Protein AF-A0A7L3M0E1-F1 (afdb_monomer)

Mean predicted aligned error: 19.88 Å

Sequence (117 aa):
KVLIDVPRSDLAEELRQSQTKIQVLQDTLQQVLDRREEERQSKQLLELYLEALKNEDSILSKVAASEPVPREEMDVVDIGSSSTGPSAKTKLSDQILAALKEKPAPELCLDSQDLEV

Structure (mmCIF, N/CA/C/O backbone):
data_AF-A0A7L3M0E1-F1
#
_entry.id   AF-A0A7L3M0E1-F1
#
loop_
_atom_site.group_PDB
_atom_site.id
_atom_site.type_symbol
_atom_site.label_atom_id
_atom_site.label_alt_id
_atom_site.label_comp_id
_atom_site.label_asym_id
_atom_site.label_entity_id
_atom_site.label_seq_id
_atom_site.pdbx_PDB_ins_code
_atom_site.Cartn_x
_atom_site.Cartn_y
_atom_site.Cartn_z
_atom_site.occupancy
_atom_site.B_iso_or_equiv
_atom_site.auth_seq_id
_atom_site.auth_comp_id
_atom_site.auth_asym_id
_atom_site.auth_atom_id
_atom_site.pdbx_PDB_model_num
ATOM 1 N N . LYS A 1 1 ? -11.871 -13.663 6.091 1.00 57.38 1 LYS A N 1
ATOM 2 C CA . LYS A 1 1 ? -12.311 -12.365 6.647 1.00 57.38 1 LYS A CA 1
ATOM 3 C C . LYS A 1 1 ? -13.628 -12.634 7.354 1.00 57.38 1 LYS A C 1
ATOM 5 O O . LYS A 1 1 ? -14.585 -12.900 6.658 1.00 57.38 1 LYS A O 1
ATOM 10 N N . VAL A 1 2 ? -13.619 -12.825 8.675 1.00 61.12 2 VAL A N 1
ATOM 11 C CA . VAL A 1 2 ? -14.831 -13.246 9.419 1.00 61.12 2 VAL A CA 1
ATOM 12 C C . VAL A 1 2 ? -14.973 -12.445 10.712 1.00 61.12 2 VAL A C 1
ATOM 14 O O . VAL A 1 2 ? -16.064 -12.034 11.049 1.00 61.12 2 VAL A O 1
ATOM 17 N N . LEU A 1 3 ? -13.871 -12.111 11.390 1.00 61.12 3 LEU A N 1
ATOM 18 C CA . LEU A 1 3 ? -13.901 -11.332 12.641 1.00 61.12 3 LEU A CA 1
ATOM 19 C C . LEU A 1 3 ? -14.232 -9.835 12.476 1.00 61.12 3 LEU A C 1
ATOM 21 O O . LEU A 1 3 ? -14.549 -9.176 13.464 1.00 61.12 3 LEU A O 1
ATOM 25 N N . ILE A 1 4 ? -14.148 -9.301 11.254 1.00 64.44 4 ILE A N 1
ATOM 26 C CA . ILE A 1 4 ? -14.432 -7.885 10.961 1.00 64.44 4 ILE A CA 1
ATOM 27 C C . ILE A 1 4 ? -15.908 -7.683 10.590 1.00 64.44 4 ILE A C 1
ATOM 29 O O . ILE A 1 4 ? -16.486 -6.650 10.908 1.00 64.44 4 ILE A O 1
ATOM 33 N N . ASP A 1 5 ? -16.535 -8.697 9.990 1.00 69.00 5 ASP A N 1
ATOM 34 C CA . ASP A 1 5 ? -17.934 -8.643 9.549 1.00 69.00 5 ASP A CA 1
ATOM 35 C C . ASP A 1 5 ? -18.928 -8.999 10.673 1.00 69.00 5 ASP A C 1
ATOM 37 O O . ASP A 1 5 ? -20.141 -8.907 10.492 1.00 69.00 5 ASP A O 1
ATOM 41 N N . VAL A 1 6 ? -18.428 -9.407 11.847 1.00 74.94 6 VAL A N 1
ATOM 42 C CA . VAL A 1 6 ? -19.251 -9.728 13.023 1.00 74.94 6 VAL A CA 1
ATOM 43 C C . VAL A 1 6 ? -19.712 -8.437 13.715 1.00 74.94 6 VAL A C 1
ATOM 45 O O . VAL A 1 6 ? -18.880 -7.552 13.966 1.00 74.94 6 VAL A O 1
ATOM 48 N N . PRO A 1 7 ? -21.006 -8.324 14.083 1.00 77.56 7 PRO A N 1
ATOM 49 C CA . PRO A 1 7 ? -21.523 -7.181 14.822 1.00 77.56 7 PRO A CA 1
ATOM 50 C C . PRO A 1 7 ? -20.738 -6.928 16.112 1.00 77.56 7 PRO A C 1
ATOM 52 O O . PRO A 1 7 ? -20.501 -7.823 16.923 1.00 77.56 7 PRO A O 1
ATOM 55 N N . ARG A 1 8 ? -20.364 -5.664 16.329 1.00 78.06 8 ARG A N 1
ATOM 56 C CA . ARG A 1 8 ? -19.605 -5.216 17.511 1.00 78.06 8 ARG A CA 1
ATOM 57 C C . ARG A 1 8 ? -20.310 -5.529 18.829 1.00 78.06 8 ARG A C 1
ATOM 59 O O . ARG A 1 8 ? -19.630 -5.698 19.834 1.00 78.06 8 ARG A O 1
ATOM 66 N N . SER A 1 9 ? -21.644 -5.552 18.822 1.00 74.56 9 SER A N 1
ATOM 67 C CA . SER A 1 9 ? -22.490 -5.919 19.963 1.00 74.56 9 SER A CA 1
ATOM 68 C C . SER A 1 9 ? -22.217 -7.349 20.411 1.00 74.56 9 SER A C 1
ATOM 70 O O . SER A 1 9 ? -21.858 -7.574 21.561 1.00 74.56 9 SER A O 1
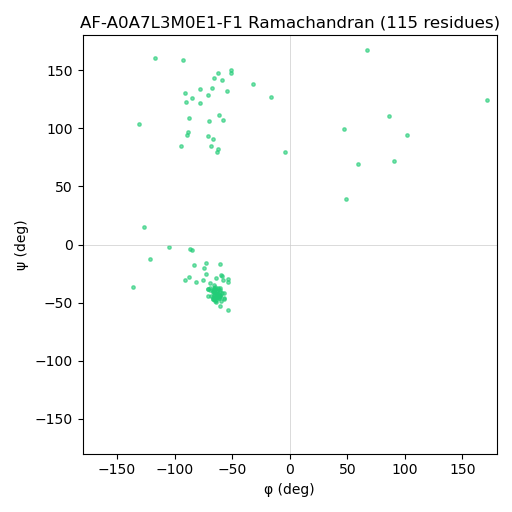ATOM 72 N N . ASP A 1 10 ? -22.292 -8.280 19.468 1.00 78.75 10 ASP A N 1
ATOM 73 C CA . ASP A 1 10 ? -22.208 -9.715 19.712 1.00 78.75 10 ASP A CA 1
ATOM 74 C C . ASP A 1 10 ? -20.779 -10.072 20.134 1.00 78.75 10 ASP A C 1
ATOM 76 O O . ASP A 1 10 ? -20.555 -10.817 21.082 1.00 78.75 10 ASP A O 1
ATOM 80 N N . LEU A 1 11 ? -19.787 -9.439 19.500 1.00 78.50 11 LEU A N 1
ATOM 81 C CA . LEU A 1 11 ? -18.380 -9.617 19.845 1.00 78.50 11 LEU A CA 1
ATOM 82 C C . LEU A 1 11 ? -18.018 -9.007 21.214 1.00 78.50 11 LEU A C 1
ATOM 84 O O . LEU A 1 11 ? -17.160 -9.540 21.918 1.00 78.50 11 LEU A O 1
ATOM 88 N N . ALA A 1 12 ? -18.659 -7.904 21.610 1.00 79.50 12 ALA A N 1
ATOM 89 C CA . ALA A 1 12 ? -18.486 -7.297 22.932 1.00 79.50 12 ALA A CA 1
ATOM 90 C C . ALA A 1 12 ? -19.119 -8.131 24.047 1.00 79.50 12 ALA A C 1
ATOM 92 O O . ALA A 1 12 ? -18.524 -8.249 25.122 1.00 79.50 12 ALA A O 1
ATOM 93 N N . GLU A 1 13 ? -20.276 -8.734 23.780 1.00 78.25 13 GLU A N 1
ATOM 94 C CA . GLU A 1 13 ? -20.945 -9.655 24.695 1.00 78.25 13 GLU A CA 1
ATOM 95 C C . GLU A 1 13 ? -20.126 -10.942 24.884 1.00 78.25 13 GLU A C 1
ATOM 97 O O . GLU A 1 13 ? -19.821 -11.314 26.021 1.00 78.25 13 GLU A O 1
ATOM 102 N N . GLU A 1 14 ? -19.647 -11.538 23.788 1.00 80.19 14 GLU A N 1
ATOM 103 C CA . GLU A 1 14 ? -18.872 -12.785 23.807 1.00 80.19 14 GLU A CA 1
ATOM 104 C C . GLU A 1 14 ? -17.514 -12.619 24.509 1.00 80.19 14 GLU A C 1
ATOM 106 O O . GLU A 1 14 ? -17.082 -13.461 25.299 1.00 80.19 14 GLU A O 1
ATOM 111 N N . LEU A 1 15 ? -16.840 -11.489 24.273 1.00 80.44 15 LEU A N 1
ATOM 112 C CA . LEU A 1 15 ? -15.551 -11.174 24.897 1.00 80.44 15 LEU A CA 1
ATOM 113 C C . LEU A 1 15 ? -15.694 -10.501 26.271 1.00 80.44 15 LEU A C 1
ATOM 115 O O . LEU A 1 15 ? -14.681 -10.243 26.928 1.00 80.44 15 LEU A O 1
ATOM 119 N N . ARG A 1 16 ? -16.927 -10.211 26.716 1.00 80.44 16 ARG A N 1
ATOM 120 C CA . ARG A 1 16 ? -17.246 -9.465 27.949 1.00 80.44 16 ARG A CA 1
ATOM 121 C C . ARG A 1 16 ? -16.454 -8.160 28.079 1.00 80.44 16 ARG A C 1
ATOM 123 O O . ARG A 1 16 ? -15.979 -7.805 29.161 1.00 80.44 16 ARG A O 1
ATOM 130 N N . GLN A 1 17 ? -16.267 -7.456 26.967 1.00 80.50 17 GLN A N 1
ATOM 131 C CA . GLN A 1 17 ? -15.520 -6.199 26.915 1.00 80.50 17 GLN A CA 1
ATOM 132 C C . GLN A 1 17 ? -16.418 -5.042 26.495 1.00 80.50 17 GLN A C 1
ATOM 134 O O . GLN A 1 17 ? -17.480 -5.230 25.916 1.00 80.50 17 GLN A O 1
ATOM 139 N N . SER A 1 18 ? -15.988 -3.812 26.782 1.00 83.31 18 SER A N 1
ATOM 140 C CA . SER A 1 18 ? -16.717 -2.644 26.299 1.00 83.31 18 SER A CA 1
ATOM 141 C C . SER A 1 18 ? -16.649 -2.566 24.774 1.00 83.31 18 SER A C 1
ATOM 143 O O . SER A 1 18 ? -15.608 -2.825 24.165 1.00 83.31 18 SER A O 1
ATOM 145 N N . GLN A 1 19 ? -17.749 -2.135 24.158 1.00 82.31 19 GLN A N 1
ATOM 146 C CA . GLN A 1 19 ? -17.866 -1.982 22.707 1.00 82.31 19 GLN A CA 1
ATOM 147 C C . GLN A 1 19 ? -16.747 -1.103 22.118 1.00 82.31 19 GLN A C 1
ATOM 149 O O . GLN A 1 19 ? -16.265 -1.366 21.024 1.00 82.31 19 GLN A O 1
ATOM 154 N N . THR A 1 20 ? -16.258 -0.114 22.875 1.00 83.06 20 THR A N 1
ATOM 155 C CA . THR A 1 20 ? -15.113 0.731 22.494 1.00 83.06 20 THR A CA 1
ATOM 156 C C . THR A 1 20 ? -13.798 -0.046 22.393 1.00 83.06 20 THR A C 1
ATOM 158 O O . THR A 1 20 ? -12.998 0.222 21.505 1.00 83.06 20 THR A O 1
ATOM 161 N N . LYS A 1 21 ? -13.547 -1.019 23.280 1.00 83.88 21 LYS A N 1
ATOM 162 C CA . LYS A 1 21 ? -12.337 -1.855 23.205 1.00 83.88 21 LYS A CA 1
ATOM 163 C C . LYS A 1 21 ? -12.407 -2.818 22.022 1.00 83.88 21 LYS A C 1
ATOM 165 O O . LYS A 1 21 ? -11.409 -3.008 21.335 1.00 83.88 21 LYS A O 1
ATOM 170 N N . ILE A 1 22 ? -13.594 -3.362 21.755 1.00 85.69 22 ILE A N 1
ATOM 171 C CA . ILE A 1 22 ? -13.843 -4.212 20.587 1.00 85.69 22 ILE A CA 1
ATOM 172 C C . ILE A 1 22 ? -13.709 -3.435 19.279 1.00 85.69 22 ILE A C 1
ATOM 174 O O . ILE A 1 22 ? -13.112 -3.953 18.340 1.00 85.69 22 ILE A O 1
ATOM 178 N N . GLN A 1 23 ? -14.177 -2.184 19.241 1.00 84.19 23 GLN A N 1
ATOM 179 C CA . GLN A 1 23 ? -13.981 -1.274 18.113 1.00 84.19 23 GLN A CA 1
ATOM 180 C C . GLN A 1 23 ? -12.497 -1.147 17.760 1.00 84.19 23 GLN A C 1
ATOM 182 O O . GLN A 1 23 ? -12.097 -1.466 16.647 1.00 84.19 23 GLN A O 1
ATOM 187 N N . VAL A 1 24 ? -11.675 -0.748 18.736 1.00 88.62 24 VAL A N 1
ATOM 188 C CA . VAL A 1 24 ? -10.233 -0.560 18.527 1.00 88.62 24 VAL A CA 1
ATOM 189 C C . VAL A 1 24 ? -9.564 -1.864 18.092 1.00 88.62 24 VAL A C 1
ATOM 191 O O . VAL A 1 24 ? -8.694 -1.848 17.222 1.00 88.62 24 VAL A O 1
ATOM 194 N N . LEU A 1 25 ? -9.971 -2.999 18.666 1.00 88.00 25 LEU A N 1
ATOM 195 C CA . LEU A 1 25 ? -9.438 -4.305 18.288 1.00 88.00 25 LEU A CA 1
ATOM 196 C C . LEU A 1 25 ? -9.775 -4.666 16.833 1.00 88.00 25 LEU A C 1
ATOM 198 O O . LEU A 1 25 ? -8.880 -5.083 16.099 1.00 88.00 25 LEU A O 1
ATOM 202 N N . GLN A 1 26 ? -11.033 -4.499 16.415 1.00 86.62 26 GLN A N 1
ATOM 203 C CA . GLN A 1 26 ? -11.457 -4.755 15.035 1.00 86.62 26 GLN A CA 1
ATOM 204 C C . GLN A 1 26 ? -10.753 -3.815 14.051 1.00 86.62 26 GLN A C 1
ATOM 206 O O . GLN A 1 26 ? -10.254 -4.286 13.030 1.00 86.62 26 GLN A O 1
ATOM 211 N N . ASP A 1 27 ? -10.638 -2.529 14.385 1.00 89.31 27 ASP A N 1
ATOM 212 C CA . ASP A 1 27 ? -9.955 -1.537 13.549 1.00 89.31 27 ASP A CA 1
ATOM 213 C C . ASP A 1 27 ? -8.464 -1.873 13.393 1.00 89.31 27 ASP A C 1
ATOM 215 O O . ASP A 1 27 ? -7.927 -1.865 12.286 1.00 89.31 27 ASP A O 1
ATOM 219 N N . THR A 1 28 ? -7.800 -2.260 14.487 1.00 89.44 28 THR A N 1
ATOM 220 C CA . THR A 1 28 ? -6.386 -2.670 14.457 1.00 89.44 28 THR A CA 1
ATOM 221 C C . THR A 1 28 ? -6.199 -3.945 13.634 1.00 89.44 28 THR A C 1
ATOM 223 O O . THR A 1 28 ? -5.259 -4.049 12.846 1.00 89.44 28 THR A O 1
ATOM 226 N N . LEU A 1 29 ? -7.096 -4.926 13.786 1.00 89.69 29 LEU A N 1
ATOM 227 C CA . LEU A 1 29 ? -7.050 -6.167 13.015 1.00 89.69 29 LEU A CA 1
ATOM 228 C C . LEU A 1 29 ? -7.226 -5.895 11.515 1.00 89.69 29 LEU A C 1
ATOM 230 O O . LEU A 1 29 ? -6.480 -6.448 10.708 1.00 89.69 29 LEU A O 1
ATOM 234 N N . GLN A 1 30 ? -8.180 -5.036 11.151 1.00 88.69 30 GLN A N 1
ATOM 235 C CA . GLN A 1 30 ? -8.408 -4.607 9.773 1.00 88.69 30 GLN A CA 1
ATOM 236 C C . GLN A 1 30 ? -7.156 -3.928 9.206 1.00 88.69 30 GLN A C 1
ATOM 238 O O . GLN A 1 30 ? -6.659 -4.353 8.168 1.00 88.69 30 GLN A O 1
ATOM 243 N N . GLN A 1 31 ? -6.563 -2.986 9.946 1.00 91.38 31 GLN A N 1
ATOM 244 C CA . GLN A 1 31 ? -5.345 -2.292 9.526 1.00 91.38 31 GLN A CA 1
ATOM 245 C C . GLN A 1 31 ? -4.167 -3.250 9.287 1.00 91.38 31 GLN A C 1
ATOM 247 O O . GLN A 1 31 ? -3.428 -3.102 8.316 1.00 91.38 31 GLN A O 1
ATOM 252 N N .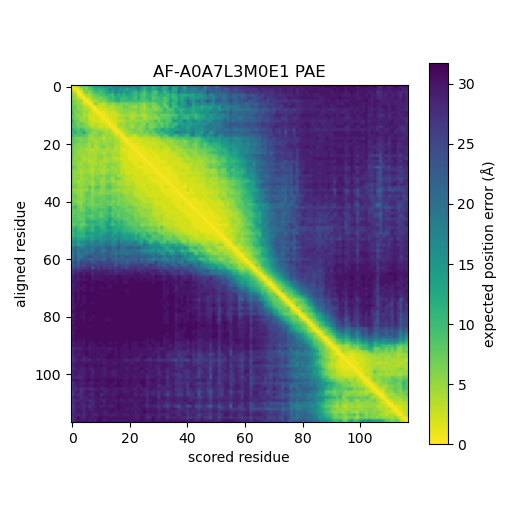 VAL A 1 32 ? -3.974 -4.247 10.156 1.00 92.31 32 VAL A N 1
ATOM 253 C CA . VAL A 1 32 ? -2.909 -5.248 9.983 1.00 92.31 32 VAL A CA 1
ATOM 254 C C . VAL A 1 32 ? -3.166 -6.126 8.758 1.00 92.31 32 VAL A C 1
ATOM 256 O O . VAL A 1 32 ? -2.228 -6.456 8.028 1.00 92.31 32 VAL A O 1
ATOM 259 N N . LEU A 1 33 ? -4.421 -6.516 8.523 1.00 91.31 33 LEU A N 1
ATOM 260 C CA . LEU A 1 33 ? -4.788 -7.314 7.356 1.00 91.31 33 LEU A CA 1
ATOM 261 C C . LEU A 1 33 ? -4.590 -6.540 6.054 1.00 91.31 33 LEU A C 1
ATOM 263 O O . LEU A 1 33 ? -4.031 -7.105 5.115 1.00 91.31 33 LEU A O 1
ATOM 267 N N . ASP A 1 34 ? -4.989 -5.271 6.021 1.00 91.50 34 ASP A N 1
ATOM 268 C CA . ASP A 1 34 ? -4.819 -4.403 4.857 1.00 91.50 34 ASP A CA 1
ATOM 269 C C . ASP A 1 34 ? -3.341 -4.150 4.577 1.00 91.50 34 ASP A C 1
ATOM 271 O O . ASP A 1 34 ? -2.878 -4.402 3.470 1.00 91.50 34 ASP A O 1
ATOM 275 N N . ARG A 1 35 ? -2.548 -3.813 5.599 1.00 94.00 35 ARG A N 1
ATOM 276 C CA . ARG A 1 35 ? -1.095 -3.652 5.444 1.00 94.00 35 ARG A CA 1
ATOM 277 C C . ARG A 1 35 ? -0.423 -4.911 4.891 1.00 94.00 35 ARG A C 1
ATOM 279 O O . ARG A 1 35 ? 0.455 -4.836 4.038 1.00 94.00 35 ARG A O 1
ATOM 286 N N . ARG A 1 36 ? -0.819 -6.093 5.369 1.00 95.12 36 ARG A N 1
ATOM 287 C CA . ARG A 1 36 ? -0.276 -7.364 4.866 1.00 95.12 36 ARG A CA 1
ATOM 288 C C . ARG A 1 36 ? -0.672 -7.614 3.408 1.00 95.12 36 ARG A C 1
ATOM 290 O O . ARG A 1 36 ? 0.099 -8.210 2.655 1.00 95.12 36 ARG A O 1
ATOM 297 N N . GLU A 1 37 ? -1.888 -7.233 3.039 1.00 93.25 37 GLU A N 1
ATOM 298 C CA . GLU A 1 37 ? -2.383 -7.296 1.667 1.00 93.25 37 GLU A CA 1
ATOM 299 C C . GLU A 1 37 ? -1.573 -6.369 0.755 1.00 93.25 37 GLU A C 1
ATOM 301 O O . GLU A 1 37 ? -1.033 -6.837 -0.246 1.00 93.25 37 GLU A O 1
ATOM 306 N N . GLU A 1 38 ? -1.379 -5.117 1.164 1.00 94.75 38 GLU A N 1
ATOM 307 C CA . GLU A 1 38 ? -0.551 -4.128 0.469 1.00 94.75 38 GLU A CA 1
ATOM 308 C C . GLU A 1 38 ? 0.891 -4.611 0.280 1.00 94.75 38 GLU A C 1
ATOM 310 O O . GLU A 1 38 ? 1.427 -4.550 -0.824 1.00 94.75 38 GLU A O 1
ATOM 315 N N . GLU A 1 39 ? 1.525 -5.153 1.326 1.00 94.94 39 GLU A N 1
ATOM 316 C CA . GLU A 1 39 ? 2.895 -5.672 1.237 1.00 94.94 39 GLU A CA 1
ATOM 317 C C . GLU A 1 39 ? 3.014 -6.811 0.220 1.00 94.94 39 GLU A C 1
ATOM 319 O O . GLU A 1 39 ? 4.013 -6.919 -0.493 1.00 94.94 39 GLU A O 1
ATOM 324 N N . ARG A 1 40 ? 2.001 -7.677 0.133 1.00 96.00 40 ARG A N 1
ATOM 325 C CA . ARG A 1 40 ? 1.993 -8.762 -0.850 1.00 96.00 40 ARG A CA 1
ATOM 326 C C . ARG A 1 40 ? 1.791 -8.230 -2.264 1.00 96.00 40 ARG A C 1
ATOM 328 O O . ARG A 1 40 ? 2.506 -8.659 -3.164 1.00 96.00 40 ARG A O 1
ATOM 335 N N . GLN A 1 41 ? 0.856 -7.300 -2.444 1.00 96.06 41 GLN A N 1
ATOM 336 C CA . GLN A 1 41 ? 0.597 -6.658 -3.733 1.00 96.06 41 GLN A CA 1
ATOM 337 C C . GLN A 1 41 ? 1.834 -5.902 -4.231 1.00 96.06 41 GLN A C 1
ATOM 339 O O . GLN A 1 41 ? 2.236 -6.059 -5.380 1.00 96.06 41 GLN A O 1
ATOM 344 N N . SER A 1 42 ? 2.498 -5.157 -3.345 1.00 94.69 42 SER A N 1
ATOM 345 C CA . SER A 1 42 ? 3.738 -4.439 -3.647 1.00 94.69 42 SER A CA 1
ATOM 346 C C . SER A 1 42 ? 4.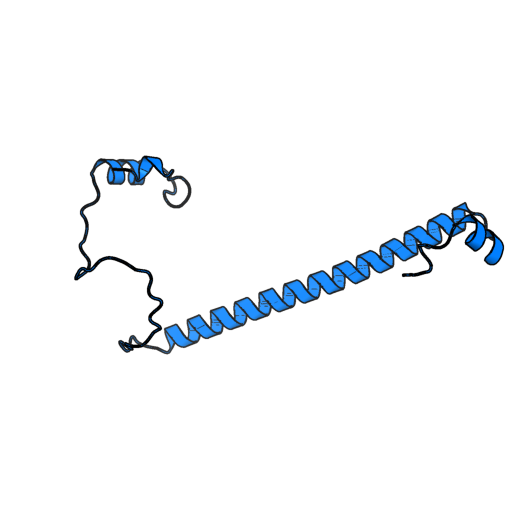860 -5.387 -4.076 1.00 94.69 42 SER A C 1
ATOM 348 O O . SER A 1 42 ? 5.531 -5.126 -5.073 1.00 94.69 42 SER A O 1
ATOM 350 N N . LYS A 1 43 ? 5.033 -6.522 -3.381 1.00 95.25 43 LYS A N 1
ATOM 351 C CA . LYS A 1 43 ? 6.025 -7.543 -3.758 1.00 95.25 43 LYS A CA 1
ATOM 352 C C . LYS A 1 43 ? 5.747 -8.147 -5.130 1.00 95.25 43 LYS A C 1
ATOM 354 O O . LYS A 1 43 ? 6.675 -8.270 -5.919 1.00 95.25 43 LYS A O 1
ATOM 359 N N . GLN A 1 44 ? 4.492 -8.488 -5.415 1.00 96.31 44 GLN A N 1
ATOM 360 C CA . GLN A 1 44 ? 4.103 -9.038 -6.713 1.00 96.31 44 GLN A CA 1
ATOM 361 C C . GLN A 1 44 ? 4.361 -8.035 -7.843 1.00 96.31 44 GLN A C 1
ATOM 363 O O . GLN A 1 44 ? 4.897 -8.399 -8.885 1.00 96.31 44 GLN A O 1
ATOM 368 N N . LEU A 1 45 ? 4.034 -6.759 -7.626 1.00 95.81 45 LEU A N 1
ATOM 369 C CA . LEU A 1 45 ? 4.315 -5.705 -8.598 1.00 95.81 45 LEU A CA 1
ATOM 370 C C . LEU A 1 45 ? 5.823 -5.527 -8.831 1.00 95.81 45 LEU A C 1
ATOM 372 O O . LEU A 1 45 ? 6.258 -5.391 -9.971 1.00 95.81 45 LEU A O 1
ATOM 376 N N . LEU A 1 46 ? 6.622 -5.549 -7.761 1.00 95.50 46 LEU A N 1
ATOM 377 C CA . LEU A 1 46 ? 8.076 -5.448 -7.859 1.00 95.50 46 LEU A CA 1
ATOM 378 C C . LEU A 1 46 ? 8.682 -6.636 -8.619 1.00 95.50 46 LEU A C 1
ATOM 380 O O . LEU A 1 46 ? 9.598 -6.443 -9.411 1.00 95.50 46 LEU A O 1
ATOM 384 N N . GLU A 1 47 ? 8.175 -7.849 -8.401 1.00 95.38 47 GLU A N 1
ATOM 385 C CA . GLU A 1 47 ? 8.606 -9.042 -9.134 1.00 95.38 47 GLU A CA 1
ATOM 386 C C . GLU A 1 47 ? 8.334 -8.907 -10.636 1.00 95.38 47 GLU A C 1
ATOM 388 O O . GLU A 1 47 ? 9.248 -9.118 -11.430 1.00 95.38 47 GLU A O 1
ATOM 393 N N . LEU A 1 48 ? 7.136 -8.448 -11.015 1.00 95.50 48 LEU A N 1
ATOM 394 C CA . LEU A 1 48 ? 6.790 -8.176 -12.413 1.00 95.50 48 LEU A CA 1
ATOM 395 C C . LEU A 1 48 ? 7.694 -7.105 -13.037 1.00 95.50 48 LEU A C 1
ATOM 397 O O . LEU A 1 48 ? 8.132 -7.252 -14.175 1.00 95.50 48 LEU A O 1
ATOM 401 N N . TYR A 1 49 ? 8.014 -6.044 -12.292 1.00 93.81 49 TYR A N 1
ATOM 402 C CA . TYR A 1 49 ? 8.939 -5.010 -12.757 1.00 93.81 49 TYR A CA 1
ATOM 403 C C . TYR A 1 49 ? 10.355 -5.562 -12.976 1.00 93.81 49 TYR A C 1
ATOM 405 O O . TYR A 1 49 ? 10.979 -5.305 -14.004 1.00 93.81 49 TYR A O 1
ATOM 413 N N . LEU A 1 50 ? 10.861 -6.365 -12.035 1.00 93.81 50 LEU A N 1
ATOM 414 C CA . LEU A 1 50 ? 12.172 -7.004 -12.159 1.00 93.81 50 LEU A CA 1
ATOM 415 C C . LEU A 1 50 ? 12.217 -8.022 -13.303 1.00 93.81 50 LEU A C 1
ATOM 417 O O . LEU A 1 50 ? 13.257 -8.178 -13.940 1.00 93.81 50 LEU A O 1
ATOM 421 N N . GLU A 1 51 ? 11.121 -8.7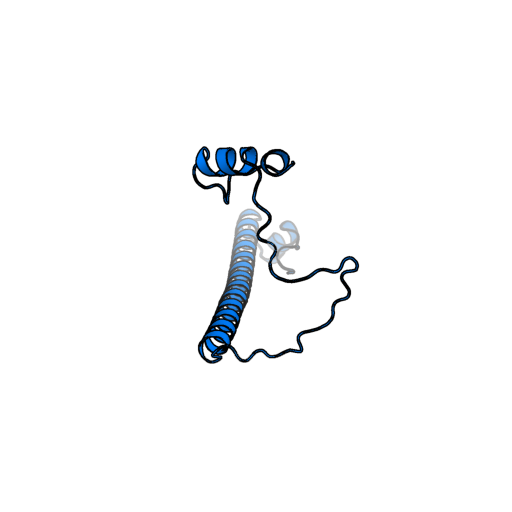33 -13.556 1.00 93.31 51 GLU A N 1
ATOM 422 C CA . GLU A 1 51 ? 10.998 -9.641 -14.695 1.00 93.31 51 GLU A CA 1
ATOM 423 C C . GLU A 1 51 ? 11.011 -8.879 -16.024 1.00 93.31 51 GLU A C 1
ATOM 425 O O . GLU A 1 51 ? 11.766 -9.249 -16.922 1.00 93.31 51 GLU A O 1
ATOM 430 N N . ALA A 1 52 ? 10.261 -7.777 -16.129 1.00 89.94 52 ALA A N 1
ATOM 431 C CA . ALA A 1 52 ? 10.278 -6.912 -17.306 1.00 89.94 52 ALA A CA 1
ATOM 432 C C . ALA A 1 52 ? 11.693 -6.393 -17.611 1.00 89.94 52 ALA A C 1
ATOM 434 O O . ALA A 1 52 ? 12.151 -6.532 -18.741 1.00 89.94 52 ALA A O 1
ATOM 435 N N . LEU A 1 53 ? 12.426 -5.918 -16.596 1.00 87.06 53 LEU A N 1
ATOM 436 C CA . LEU A 1 53 ? 13.818 -5.480 -16.763 1.00 87.06 53 LEU A CA 1
ATOM 437 C C . LEU A 1 53 ? 14.737 -6.602 -17.257 1.00 87.06 53 LEU A C 1
ATOM 439 O O . LEU A 1 53 ? 15.519 -6.394 -18.176 1.00 87.06 53 LEU A O 1
ATOM 443 N N . LYS A 1 54 ? 14.632 -7.815 -16.698 1.00 90.00 54 LYS A N 1
ATOM 444 C CA . LYS A 1 54 ? 15.432 -8.961 -17.171 1.00 90.00 54 LYS A CA 1
ATOM 445 C C . LYS A 1 54 ? 15.114 -9.324 -18.618 1.00 90.00 54 LYS A C 1
ATOM 447 O O . LYS A 1 54 ? 16.013 -9.722 -19.357 1.00 90.00 54 LYS A O 1
ATOM 452 N N . ASN A 1 55 ? 13.847 -9.220 -19.011 1.00 86.00 55 ASN A N 1
ATOM 453 C CA . ASN A 1 55 ? 13.420 -9.480 -20.379 1.00 86.00 55 ASN A CA 1
ATOM 454 C C . ASN A 1 55 ? 13.967 -8.410 -21.328 1.00 86.00 55 ASN A C 1
ATOM 456 O O . ASN A 1 55 ? 14.512 -8.757 -22.371 1.00 86.00 55 ASN A O 1
ATOM 460 N N . GLU A 1 56 ? 13.899 -7.134 -20.950 1.00 80.38 56 GLU A N 1
ATOM 461 C CA . GLU A 1 56 ? 14.504 -6.032 -21.703 1.00 80.38 56 GLU A CA 1
ATOM 462 C C . GLU A 1 56 ? 16.025 -6.188 -21.814 1.00 80.38 56 GLU A C 1
ATOM 464 O O . GLU A 1 56 ? 16.556 -6.126 -22.919 1.00 80.38 56 GLU A O 1
ATOM 469 N N . ASP A 1 57 ? 16.726 -6.508 -20.725 1.00 73.31 57 ASP A N 1
ATOM 470 C CA . ASP A 1 57 ? 18.171 -6.772 -20.727 1.00 73.31 57 ASP A CA 1
ATOM 471 C C . ASP A 1 57 ? 18.534 -7.988 -21.590 1.00 73.31 57 ASP A C 1
ATOM 473 O O . ASP A 1 57 ? 19.541 -7.985 -22.299 1.00 73.31 57 ASP A O 1
ATOM 477 N N . SER A 1 58 ? 17.709 -9.039 -21.570 1.00 73.06 58 SER A N 1
ATOM 478 C CA . SER A 1 58 ? 17.879 -10.211 -22.431 1.00 73.06 58 SER A CA 1
ATOM 479 C C . SER A 1 58 ? 17.681 -9.860 -23.906 1.00 73.06 58 SER A C 1
ATOM 481 O O . SER A 1 58 ? 18.457 -10.311 -24.752 1.00 73.06 58 SER A O 1
ATOM 483 N N . ILE A 1 59 ? 16.693 -9.018 -24.219 1.00 72.50 59 ILE A N 1
ATOM 484 C CA . ILE A 1 59 ? 16.455 -8.506 -25.571 1.00 72.50 59 ILE A CA 1
ATOM 485 C C . ILE A 1 59 ? 17.632 -7.631 -26.009 1.00 72.50 59 ILE A C 1
ATOM 487 O O . ILE A 1 59 ? 18.184 -7.867 -27.079 1.00 72.50 59 ILE A O 1
ATOM 491 N N . LEU A 1 60 ? 18.080 -6.687 -25.180 1.00 68.56 60 LEU A N 1
ATOM 492 C CA . LEU A 1 60 ? 19.215 -5.809 -25.470 1.00 68.56 60 LEU A CA 1
ATOM 493 C C . LEU A 1 60 ? 20.521 -6.592 -25.624 1.00 68.56 60 LEU A C 1
ATOM 495 O O . LEU A 1 60 ? 21.295 -6.312 -26.533 1.00 68.56 60 LEU A O 1
ATOM 499 N N . SER A 1 61 ? 20.754 -7.613 -24.798 1.00 64.50 61 SER A N 1
ATOM 500 C CA . SER A 1 61 ? 21.912 -8.502 -24.918 1.00 64.50 61 SER A CA 1
ATOM 501 C C . SER A 1 61 ? 21.857 -9.340 -26.196 1.00 64.50 61 SER A C 1
ATOM 503 O O . SER A 1 61 ? 22.870 -9.479 -26.879 1.00 64.50 61 SER A O 1
ATOM 505 N N . LYS A 1 62 ? 20.677 -9.846 -26.574 1.00 60.97 62 LYS A N 1
ATOM 506 C CA . LYS A 1 62 ? 20.480 -10.564 -27.839 1.00 60.97 62 LYS A CA 1
ATOM 507 C C . LYS A 1 62 ? 20.673 -9.644 -29.047 1.00 60.97 62 LYS A C 1
ATOM 509 O O . LYS A 1 62 ? 21.284 -10.079 -30.014 1.00 60.97 62 LYS A O 1
ATOM 514 N N . VAL A 1 63 ? 20.216 -8.392 -28.966 1.00 58.03 63 VAL A N 1
ATOM 515 C CA . VAL A 1 63 ? 20.403 -7.355 -29.996 1.00 58.03 63 VAL A CA 1
ATOM 516 C C . VAL A 1 63 ? 21.868 -6.915 -30.088 1.00 58.03 63 VAL A C 1
ATOM 518 O O . VAL A 1 63 ? 22.365 -6.709 -31.187 1.00 58.03 63 VAL A O 1
ATOM 521 N N . ALA A 1 64 ? 22.588 -6.828 -28.966 1.00 58.09 64 ALA A N 1
ATOM 522 C CA . ALA A 1 64 ? 24.011 -6.484 -28.936 1.00 58.09 64 ALA A CA 1
ATOM 523 C C . ALA A 1 64 ? 24.926 -7.643 -29.377 1.00 58.09 64 ALA A C 1
ATOM 525 O O . ALA A 1 64 ? 25.994 -7.401 -29.934 1.00 58.09 64 ALA A O 1
ATOM 526 N N . ALA A 1 65 ? 24.524 -8.897 -29.141 1.00 51.34 65 ALA A N 1
ATOM 527 C CA . ALA A 1 65 ? 25.235 -10.090 -29.608 1.00 51.34 65 ALA A CA 1
ATOM 528 C C . ALA A 1 65 ? 24.893 -10.463 -31.061 1.00 51.34 65 ALA A C 1
ATOM 530 O O . ALA A 1 65 ? 25.638 -11.209 -31.698 1.00 51.34 65 ALA A O 1
ATOM 531 N N . SER A 1 66 ? 23.788 -9.946 -31.602 1.00 46.50 66 SER A N 1
ATOM 532 C CA . SER A 1 66 ? 23.520 -9.965 -33.033 1.00 46.50 66 SER A CA 1
ATOM 533 C C . SER A 1 66 ? 24.106 -8.712 -33.683 1.00 46.50 66 SER A C 1
ATOM 535 O O . SER A 1 66 ? 23.441 -7.684 -33.793 1.00 46.50 66 SER A O 1
ATOM 537 N N . GLU A 1 67 ? 25.330 -8.810 -34.202 1.00 45.00 67 GLU A N 1
ATOM 538 C CA . GLU A 1 67 ? 25.647 -8.034 -35.405 1.00 45.00 67 GLU A CA 1
ATOM 539 C C . GLU A 1 67 ? 24.554 -8.283 -36.466 1.00 45.00 67 GLU A C 1
ATOM 541 O O . GLU A 1 67 ? 23.958 -9.368 -36.482 1.00 45.00 67 GLU A O 1
ATOM 546 N N . PRO A 1 68 ? 24.239 -7.289 -37.318 1.00 43.16 68 PRO A N 1
ATOM 547 C CA . PRO A 1 68 ? 23.027 -7.263 -38.125 1.00 43.16 68 PRO A CA 1
ATOM 548 C C . PRO A 1 68 ? 23.070 -8.377 -39.169 1.00 43.16 68 PRO A C 1
ATOM 550 O O . PRO A 1 68 ? 23.543 -8.195 -40.288 1.00 43.16 68 PRO A O 1
ATOM 553 N N . VAL A 1 69 ? 22.555 -9.551 -38.820 1.00 43.19 69 VAL A N 1
ATOM 554 C CA . VAL A 1 69 ? 22.169 -10.531 -39.825 1.00 43.19 69 VAL A CA 1
ATOM 555 C C . VAL A 1 69 ? 20.834 -10.038 -40.374 1.00 43.19 69 VAL A C 1
ATOM 557 O O . VAL A 1 69 ? 19.896 -9.885 -39.587 1.00 43.19 69 VAL A O 1
ATOM 560 N N . PRO A 1 70 ? 20.708 -9.784 -41.688 1.00 48.31 70 PRO A N 1
ATOM 561 C CA . PRO A 1 70 ? 19.417 -9.516 -42.297 1.00 48.31 70 PRO A CA 1
ATOM 562 C C . PRO A 1 70 ? 18.628 -10.827 -42.253 1.00 48.31 70 PRO A C 1
ATOM 564 O O . PRO A 1 70 ? 18.694 -11.643 -43.166 1.00 48.31 70 PRO A O 1
ATOM 567 N N . ARG A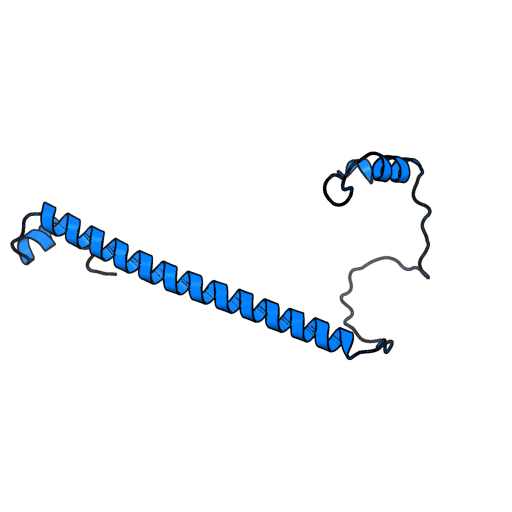 1 71 ? 17.957 -11.092 -41.131 1.00 43.59 71 ARG A N 1
ATOM 568 C CA . ARG A 1 71 ? 17.006 -12.192 -41.008 1.00 43.59 71 ARG A CA 1
ATOM 569 C C . ARG A 1 71 ? 15.625 -11.648 -41.298 1.00 43.59 71 ARG A C 1
ATOM 571 O O . ARG A 1 71 ? 14.886 -11.215 -40.423 1.00 43.59 71 ARG A O 1
ATOM 578 N N . GLU A 1 72 ? 15.371 -11.641 -42.596 1.00 52.16 72 GLU A N 1
ATOM 579 C CA . GLU A 1 72 ? 14.110 -12.048 -43.199 1.00 52.16 72 GLU A CA 1
ATOM 580 C C . GLU A 1 72 ? 13.449 -13.160 -42.355 1.00 52.16 72 GLU A C 1
ATOM 582 O O . GLU A 1 72 ? 14.139 -14.062 -41.879 1.00 52.16 72 GLU A O 1
ATOM 587 N N . GLU A 1 73 ? 12.131 -13.058 -42.172 1.00 50.69 73 GLU A N 1
ATOM 588 C CA . GLU A 1 73 ? 11.269 -13.827 -41.253 1.00 50.69 73 GLU A CA 1
ATOM 589 C C . GLU A 1 73 ? 11.082 -13.222 -39.852 1.00 50.69 73 GLU A C 1
ATOM 591 O O . GLU A 1 73 ? 11.500 -13.763 -38.828 1.00 50.69 73 GLU A O 1
ATOM 596 N N . MET A 1 74 ? 10.319 -12.128 -39.799 1.00 48.53 74 MET A N 1
ATOM 597 C CA . MET A 1 74 ? 9.449 -11.868 -38.657 1.00 48.53 74 MET A CA 1
ATOM 598 C C . MET A 1 74 ? 8.052 -11.521 -39.178 1.00 48.53 74 MET A C 1
ATOM 600 O O . MET A 1 74 ? 7.825 -10.456 -39.738 1.00 48.53 74 MET A O 1
ATOM 604 N N . ASP A 1 75 ? 7.186 -12.523 -39.051 1.00 43.31 75 ASP A N 1
ATOM 605 C CA . ASP A 1 75 ? 5.752 -12.444 -38.783 1.00 43.31 75 ASP A CA 1
ATOM 606 C C . ASP A 1 75 ? 4.923 -11.449 -39.616 1.00 43.31 75 ASP A C 1
ATOM 608 O O . ASP A 1 75 ? 4.835 -10.252 -39.341 1.00 43.31 75 ASP A O 1
ATOM 612 N N . VAL A 1 76 ? 4.261 -11.992 -40.640 1.00 49.69 76 VAL A N 1
ATOM 613 C CA . VAL A 1 76 ? 3.236 -11.293 -41.418 1.00 49.69 76 VAL A CA 1
ATOM 614 C C . VAL A 1 76 ? 1.994 -11.141 -40.546 1.00 49.69 76 VAL A C 1
ATOM 616 O O . VAL A 1 76 ? 1.120 -12.006 -40.525 1.00 49.69 76 VAL A O 1
ATOM 619 N N . VAL A 1 77 ? 1.889 -10.004 -39.866 1.00 55.75 77 VAL A N 1
ATOM 620 C CA . VAL A 1 77 ? 0.585 -9.453 -39.503 1.00 55.75 77 VAL A CA 1
ATOM 621 C C . VAL A 1 77 ? 0.145 -8.595 -40.683 1.00 55.75 77 VAL A C 1
ATOM 623 O O . VAL A 1 77 ? 0.739 -7.556 -40.967 1.00 55.75 77 VAL A O 1
ATOM 626 N N . ASP A 1 78 ? -0.859 -9.080 -41.411 1.00 50.91 78 ASP A N 1
ATOM 627 C CA . ASP A 1 78 ? -1.545 -8.367 -42.488 1.00 50.91 78 ASP A CA 1
ATOM 628 C C . ASP A 1 78 ? -2.236 -7.118 -41.915 1.00 50.91 78 ASP A C 1
ATOM 630 O O . ASP A 1 78 ? -3.415 -7.123 -41.564 1.00 50.91 78 ASP A O 1
ATOM 634 N N . ILE A 1 79 ? -1.470 -6.038 -41.756 1.00 50.12 79 ILE A N 1
ATOM 635 C CA . ILE A 1 79 ? -2.015 -4.688 -41.674 1.00 50.12 79 ILE A CA 1
ATOM 636 C C . ILE A 1 79 ? -2.076 -4.203 -43.111 1.00 50.12 79 ILE A C 1
ATOM 638 O O . ILE A 1 79 ? -1.082 -3.795 -43.712 1.00 50.12 79 ILE A O 1
ATOM 642 N N . GLY A 1 80 ? -3.272 -4.352 -43.666 1.00 49.31 80 GLY A N 1
ATOM 643 C CA . GLY A 1 80 ? -3.570 -4.047 -45.044 1.00 49.31 80 GLY A CA 1
ATOM 644 C C . GLY A 1 80 ? -3.115 -2.654 -45.481 1.00 49.31 80 GLY A C 1
ATOM 645 O O . GLY A 1 80 ? -3.166 -1.670 -44.745 1.00 49.31 80 GLY A O 1
ATOM 646 N N . SER A 1 81 ? -2.807 -2.620 -46.772 1.00 46.91 81 SER A N 1
ATOM 647 C CA . SER A 1 81 ? -2.705 -1.458 -47.649 1.00 46.91 81 SER A CA 1
ATOM 648 C C . SER A 1 81 ? -1.379 -0.698 -47.719 1.00 46.91 81 SER A C 1
ATOM 650 O O . SER A 1 81 ? -1.029 0.156 -46.914 1.00 46.91 81 SER A O 1
ATOM 652 N N . SER A 1 82 ? -0.812 -0.882 -48.912 1.00 41.59 82 SER A N 1
ATOM 653 C CA . SER A 1 82 ? -0.051 0.055 -49.738 1.00 41.59 82 SER A CA 1
ATOM 654 C 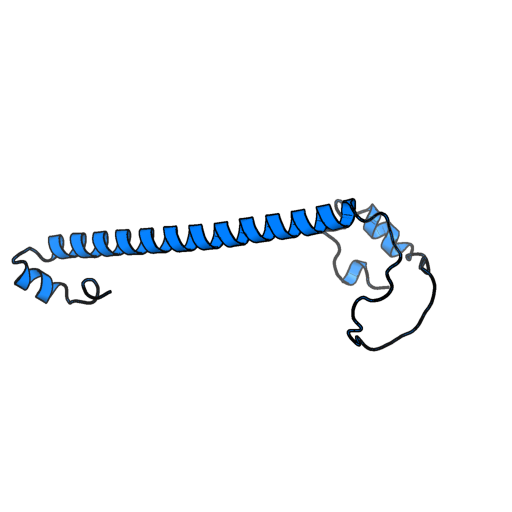C . SER A 1 82 ? 1.470 -0.100 -49.717 1.00 41.59 82 SER A C 1
ATOM 656 O O . SER A 1 82 ? 2.216 0.442 -48.913 1.00 41.59 82 SER A O 1
ATOM 658 N N . SER A 1 83 ? 1.903 -0.857 -50.723 1.00 52.16 83 SER A N 1
ATOM 659 C CA . SER A 1 83 ? 3.130 -0.679 -51.490 1.00 52.16 83 SER A CA 1
ATOM 660 C C . SER A 1 83 ? 3.789 0.700 -51.361 1.00 52.16 83 SER A C 1
ATOM 662 O O . SER A 1 83 ? 3.178 1.695 -51.747 1.00 52.16 83 SER A O 1
ATOM 664 N N . THR A 1 84 ? 5.075 0.747 -51.008 1.00 41.28 84 THR A N 1
ATOM 665 C CA . THR A 1 84 ? 6.172 1.145 -51.921 1.00 41.28 84 THR A CA 1
ATOM 666 C C . THR A 1 84 ? 7.505 1.305 -51.183 1.00 41.28 84 THR A C 1
ATOM 668 O O . THR A 1 84 ? 7.619 2.132 -50.295 1.00 41.28 84 THR A O 1
ATOM 671 N N . GLY A 1 85 ? 8.531 0.585 -51.655 1.00 39.75 85 GLY A N 1
ATOM 672 C CA . GLY A 1 85 ? 9.813 1.179 -52.068 1.00 39.75 85 GLY A CA 1
ATOM 673 C C . GLY A 1 85 ? 10.742 1.838 -51.031 1.00 39.75 85 GLY A C 1
ATOM 674 O O . GLY A 1 85 ? 10.386 2.064 -49.884 1.00 39.75 85 GLY A O 1
ATOM 675 N N . PRO A 1 86 ? 11.995 2.123 -51.432 1.00 44.09 86 PRO A N 1
ATOM 676 C CA . PRO A 1 86 ? 13.092 2.464 -50.533 1.00 44.09 86 PRO A CA 1
ATOM 677 C C . PRO A 1 86 ? 12.842 3.816 -49.873 1.00 44.09 86 PRO A C 1
ATOM 679 O O . PRO A 1 86 ? 12.485 4.753 -50.579 1.00 44.09 86 PRO A O 1
ATOM 682 N N . SER A 1 87 ? 13.076 3.890 -48.554 1.00 53.38 87 SER A N 1
ATOM 683 C CA . SER A 1 87 ? 13.189 5.094 -47.710 1.00 53.38 87 SER A CA 1
ATOM 684 C C . SER A 1 87 ? 13.099 6.402 -48.505 1.00 53.38 87 SER A C 1
ATOM 686 O O . SER A 1 87 ? 14.104 7.028 -48.860 1.00 53.38 87 SER A O 1
ATOM 688 N N . ALA A 1 88 ? 11.869 6.792 -48.837 1.00 46.50 88 ALA A N 1
ATOM 689 C CA . ALA A 1 88 ? 11.615 8.088 -49.414 1.00 46.50 88 ALA A CA 1
ATOM 690 C C . ALA A 1 88 ? 11.864 9.064 -48.272 1.00 46.50 88 ALA A C 1
ATOM 692 O O . ALA A 1 88 ? 11.082 9.140 -47.327 1.00 46.50 88 ALA A O 1
ATOM 693 N N . LYS A 1 89 ? 12.984 9.788 -48.333 1.00 58.97 89 LYS A N 1
ATOM 694 C CA . LYS A 1 89 ? 13.159 11.021 -47.568 1.00 58.97 89 LYS A CA 1
ATOM 695 C C . LYS A 1 89 ? 12.105 11.997 -48.083 1.00 58.97 89 LYS A C 1
ATOM 697 O O . LYS A 1 89 ? 12.386 12.824 -48.948 1.00 58.97 89 LYS A O 1
ATOM 702 N N . THR A 1 90 ? 10.872 11.836 -47.616 1.00 60.41 90 THR A N 1
ATOM 703 C CA . THR A 1 90 ? 9.785 12.780 -47.819 1.00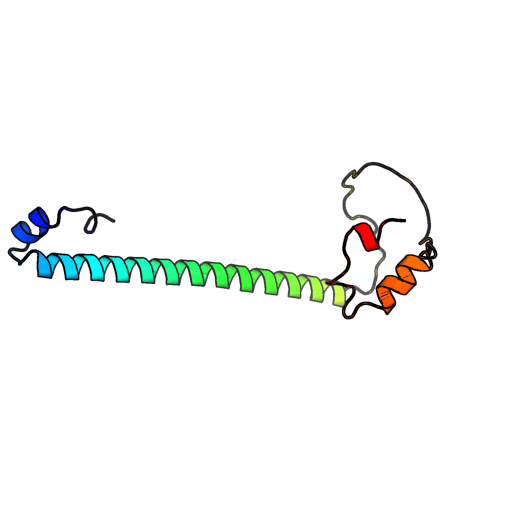 60.41 90 THR A CA 1
ATOM 704 C C . THR A 1 90 ? 10.276 14.089 -47.234 1.00 60.41 90 THR A C 1
ATOM 706 O O . THR A 1 90 ? 10.488 14.206 -46.027 1.00 60.41 90 THR A O 1
ATOM 709 N N . LYS A 1 91 ? 10.593 15.040 -48.112 1.00 64.94 91 LYS A N 1
ATOM 710 C CA . LYS A 1 91 ? 11.068 16.356 -47.710 1.00 64.94 91 LYS A CA 1
ATOM 711 C C . LYS A 1 91 ? 9.937 16.989 -46.900 1.00 64.94 91 LYS A C 1
ATOM 713 O O . LYS A 1 91 ? 8.862 17.216 -47.446 1.00 64.94 91 LYS A O 1
ATOM 718 N N . LEU A 1 92 ? 10.159 17.162 -45.598 1.00 69.94 92 LEU A N 1
ATOM 719 C CA . LEU A 1 92 ? 9.178 17.756 -44.692 1.00 69.94 92 LEU A CA 1
ATOM 720 C C . LEU A 1 92 ? 8.848 19.166 -45.199 1.00 69.94 92 LEU A C 1
ATOM 722 O O . LEU A 1 92 ? 9.743 19.852 -45.701 1.00 69.94 92 LEU A O 1
ATOM 726 N N . SER A 1 93 ? 7.583 19.577 -45.113 1.00 78.50 93 SER A N 1
ATOM 727 C CA . SER A 1 93 ? 7.188 20.931 -45.504 1.00 78.50 93 SER A CA 1
ATOM 728 C C . SER A 1 93 ? 7.899 21.959 -44.616 1.00 78.50 93 SER A C 1
ATOM 730 O O . SER A 1 93 ? 8.177 21.705 -43.440 1.00 78.50 93 SER A O 1
ATOM 732 N N . ASP A 1 94 ? 8.205 23.134 -45.171 1.00 78.00 94 ASP A N 1
ATOM 733 C CA . ASP A 1 94 ? 8.927 24.185 -44.438 1.00 78.00 94 ASP A CA 1
ATOM 734 C C . ASP A 1 94 ? 8.165 24.635 -43.174 1.00 78.00 94 ASP A C 1
ATOM 736 O O . ASP A 1 94 ? 8.782 25.040 -42.190 1.00 78.00 94 ASP A O 1
ATOM 740 N N . GLN A 1 95 ? 6.834 24.486 -43.167 1.00 75.19 95 GLN A N 1
ATOM 741 C CA . GLN A 1 95 ? 5.971 24.736 -42.010 1.00 75.19 95 GLN A CA 1
ATOM 742 C C . GLN A 1 95 ? 6.249 23.768 -40.849 1.00 75.19 95 GLN A C 1
ATOM 744 O O . GLN A 1 95 ? 6.416 24.216 -39.716 1.00 75.19 95 GLN A O 1
ATOM 749 N N . ILE A 1 96 ? 6.387 22.467 -41.128 1.00 77.19 96 ILE A N 1
ATOM 750 C CA . ILE A 1 96 ? 6.733 21.463 -40.109 1.00 77.19 96 ILE A CA 1
ATOM 751 C C . ILE A 1 96 ? 8.145 21.726 -39.569 1.00 77.19 96 ILE A C 1
ATOM 753 O O . ILE A 1 96 ? 8.377 21.667 -38.363 1.00 77.19 96 ILE A O 1
ATOM 757 N N . LEU A 1 97 ? 9.099 22.075 -40.439 1.00 80.44 97 LEU A N 1
ATOM 758 C CA . LEU A 1 97 ? 10.469 22.390 -40.016 1.00 80.44 97 LEU A CA 1
ATOM 759 C C . LEU A 1 97 ? 10.545 23.640 -39.129 1.00 80.44 97 LEU A C 1
ATOM 761 O O . LEU A 1 97 ? 11.349 23.674 -38.196 1.00 80.44 97 LEU A O 1
ATOM 765 N N . ALA A 1 98 ? 9.724 24.656 -39.402 1.00 78.81 98 ALA A N 1
ATOM 766 C CA . ALA A 1 98 ? 9.628 25.842 -38.560 1.00 78.81 98 ALA A CA 1
ATOM 767 C C . ALA A 1 98 ? 9.042 25.501 -37.181 1.00 78.81 98 ALA A C 1
ATOM 769 O O . ALA A 1 98 ? 9.644 25.857 -36.168 1.00 78.81 98 ALA A O 1
ATOM 770 N N . ALA A 1 99 ? 7.951 24.730 -37.140 1.00 77.00 99 ALA A N 1
ATOM 771 C CA . ALA A 1 99 ? 7.307 24.308 -35.897 1.00 77.00 99 ALA A CA 1
ATOM 772 C C . ALA A 1 99 ? 8.247 23.482 -34.997 1.00 77.00 99 ALA A C 1
ATOM 774 O O . ALA A 1 99 ? 8.363 23.752 -33.800 1.00 77.00 99 ALA A O 1
ATOM 775 N N . LEU A 1 100 ? 8.993 22.536 -35.582 1.00 79.31 100 LEU A N 1
ATOM 776 C CA . LEU A 1 100 ? 9.992 21.730 -34.868 1.00 79.31 100 LEU A CA 1
ATOM 777 C C . LEU A 1 100 ? 11.154 22.560 -34.307 1.00 79.31 100 LEU A C 1
ATOM 779 O O . LEU A 1 100 ? 11.765 22.169 -33.316 1.00 79.31 100 LEU A O 1
ATOM 783 N N . LYS A 1 101 ? 11.493 23.681 -34.953 1.00 80.62 101 LYS A N 1
ATOM 784 C CA . LYS A 1 101 ? 12.608 24.547 -34.550 1.00 80.62 101 LYS A CA 1
ATOM 785 C C . LYS A 1 101 ? 12.198 25.602 -33.520 1.00 80.62 101 LYS A C 1
ATOM 787 O O . LYS A 1 101 ? 13.046 26.057 -32.756 1.00 80.62 101 LYS A O 1
ATOM 792 N N . GLU A 1 102 ? 10.936 26.020 -33.523 1.00 79.44 102 GLU A N 1
ATOM 793 C CA . GLU A 1 102 ? 10.412 27.059 -32.632 1.00 79.44 102 GLU A CA 1
ATOM 794 C C . GLU A 1 102 ? 10.072 26.521 -31.233 1.00 79.44 102 GLU A C 1
ATOM 796 O O . GLU A 1 102 ? 10.249 27.234 -30.243 1.00 79.44 102 GLU A O 1
ATOM 801 N N . LYS A 1 103 ? 9.635 25.259 -31.123 1.00 77.75 103 LYS A N 1
ATOM 802 C CA . LYS A 1 103 ? 9.201 24.672 -29.848 1.00 77.75 103 LYS A CA 1
ATOM 803 C C . LYS A 1 103 ? 10.353 23.984 -29.089 1.00 77.75 103 LYS A C 1
ATOM 805 O O . LYS A 1 103 ? 11.053 23.150 -29.663 1.00 77.75 103 LYS A O 1
ATOM 810 N N . PRO A 1 104 ? 10.549 24.265 -27.784 1.00 64.06 104 PRO A N 1
ATOM 811 C CA . PRO A 1 104 ? 11.456 23.479 -26.952 1.00 64.06 104 PRO A CA 1
ATOM 812 C C . PRO A 1 104 ? 10.850 22.088 -26.692 1.00 64.06 104 PRO A C 1
ATOM 814 O O . PRO A 1 104 ? 9.708 21.998 -26.255 1.00 64.06 104 PRO A O 1
ATOM 817 N N . ALA A 1 105 ? 11.620 21.023 -26.941 1.00 70.12 105 ALA A N 1
ATOM 818 C CA . ALA A 1 105 ? 11.207 19.613 -26.817 1.00 70.12 105 ALA A CA 1
ATOM 819 C C . ALA A 1 105 ? 10.009 19.217 -27.720 1.00 70.12 105 ALA A C 1
ATOM 821 O O . ALA A 1 105 ? 8.913 18.929 -27.229 1.00 70.12 105 ALA A O 1
ATOM 822 N N . PRO A 1 106 ? 10.203 19.172 -29.053 1.00 70.50 106 PRO A N 1
ATOM 823 C CA . PRO A 1 106 ? 9.148 18.814 -30.002 1.00 70.50 106 PRO A CA 1
ATOM 824 C C . PRO A 1 106 ? 8.561 17.414 -29.755 1.00 70.50 106 PRO A C 1
ATOM 826 O O . PRO A 1 106 ? 7.385 17.202 -30.019 1.00 70.50 106 PRO A O 1
ATOM 829 N N . GLU A 1 107 ? 9.303 16.472 -29.167 1.00 75.06 107 GLU A N 1
ATOM 830 C CA . GLU A 1 107 ? 8.757 15.156 -28.797 1.00 75.06 107 GLU A CA 1
ATOM 831 C C . GLU A 1 107 ? 7.589 15.186 -27.787 1.00 75.06 107 GLU A C 1
ATOM 833 O O . GLU A 1 107 ? 6.885 14.186 -27.659 1.00 75.06 107 GLU A O 1
ATOM 838 N N . LEU A 1 108 ? 7.371 16.299 -27.073 1.00 72.81 108 LEU A N 1
ATOM 839 C CA . LEU A 1 108 ? 6.360 16.408 -26.011 1.00 72.81 108 LEU A CA 1
ATOM 840 C C . LEU A 1 108 ? 5.317 17.511 -26.242 1.00 72.81 108 LEU A C 1
ATOM 842 O O . LEU A 1 108 ? 4.319 17.556 -25.525 1.00 72.81 108 LEU A O 1
ATOM 846 N N . CYS A 1 109 ? 5.550 18.416 -27.195 1.00 70.44 109 CYS A N 1
ATOM 847 C CA . CYS A 1 109 ? 4.754 19.639 -27.369 1.00 70.44 109 CYS A CA 1
ATOM 848 C C . CYS A 1 109 ? 4.198 19.828 -28.791 1.00 70.44 109 CYS A C 1
ATOM 850 O O . CYS A 1 109 ? 3.793 20.939 -29.153 1.00 70.44 109 CYS A O 1
ATOM 852 N N . LEU A 1 110 ? 4.222 18.771 -29.606 1.00 76.31 110 LEU A N 1
ATOM 853 C CA . LEU A 1 110 ? 3.585 18.753 -30.919 1.00 76.31 110 LEU A CA 1
ATOM 854 C C . LEU A 1 110 ? 2.146 18.266 -30.792 1.00 76.31 110 LEU A C 1
ATOM 856 O O . LEU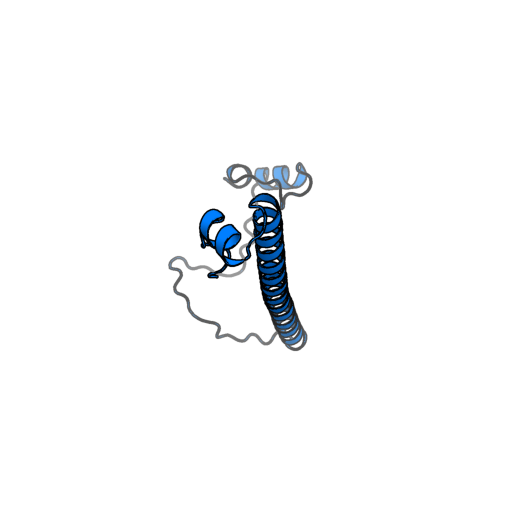 A 1 110 ? 1.894 17.152 -30.333 1.00 76.31 110 LEU A O 1
ATOM 860 N N . ASP A 1 111 ? 1.222 19.098 -31.252 1.00 77.75 111 ASP A N 1
ATOM 861 C CA . ASP A 1 111 ? -0.186 18.753 -31.337 1.00 77.75 111 ASP A CA 1
ATOM 862 C C . ASP A 1 111 ? -0.495 18.192 -32.732 1.00 77.75 111 ASP A C 1
ATOM 864 O O . ASP A 1 111 ? 0.214 18.452 -33.704 1.00 77.75 111 ASP A O 1
ATOM 868 N N . SER A 1 112 ? -1.585 17.432 -32.865 1.00 75.81 112 SER A N 1
ATOM 869 C CA . SER A 1 112 ? -1.986 16.826 -34.153 1.00 75.81 112 SER A CA 1
ATOM 870 C C . SER A 1 112 ? -2.117 17.829 -35.313 1.00 75.81 112 SER A C 1
ATOM 872 O O . SER A 1 112 ? -1.825 17.475 -36.449 1.00 75.81 112 SER A O 1
ATOM 874 N N . GLN A 1 113 ? -2.473 19.084 -35.018 1.00 75.12 113 GLN A N 1
ATOM 875 C CA . GLN A 1 113 ? -2.576 20.171 -35.999 1.00 75.12 113 GLN A CA 1
ATOM 876 C C . GLN A 1 113 ? -1.213 20.681 -36.488 1.00 75.12 113 GLN A C 1
ATOM 878 O O . GLN A 1 113 ? -1.122 21.202 -37.594 1.00 75.12 113 GLN A O 1
ATOM 883 N N . ASP A 1 114 ? -0.145 20.524 -35.700 1.00 71.19 114 ASP A N 1
ATOM 884 C CA . ASP A 1 114 ? 1.205 20.966 -36.085 1.00 71.19 114 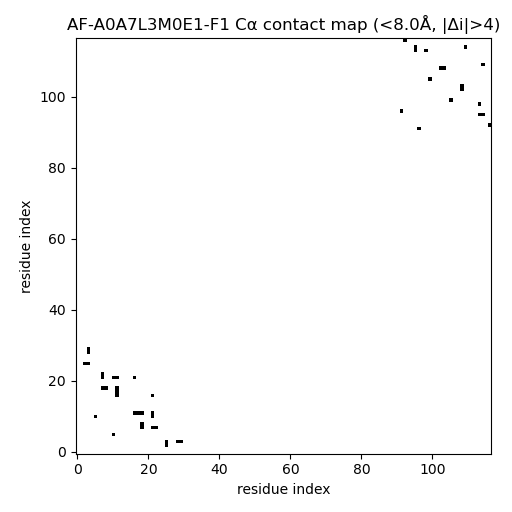ASP A CA 1
ATOM 885 C C . ASP A 1 114 ? 1.839 20.049 -37.141 1.00 71.19 114 ASP A C 1
ATOM 887 O O . ASP A 1 114 ? 2.803 20.423 -37.812 1.00 71.19 114 ASP A O 1
ATOM 891 N N . LEU A 1 115 ? 1.317 18.825 -37.253 1.00 71.19 115 LEU A N 1
ATOM 892 C CA . LEU A 1 115 ? 1.778 17.787 -38.173 1.00 71.19 115 LEU A CA 1
ATOM 893 C C . LEU A 1 115 ? 0.836 17.593 -39.367 1.00 71.19 115 LEU A C 1
ATOM 895 O O . LEU A 1 115 ? 1.120 16.767 -40.235 1.00 71.19 115 LEU A O 1
ATOM 899 N N . GLU A 1 116 ? -0.271 18.334 -39.413 1.00 71.50 116 GLU A N 1
ATOM 900 C CA . GLU A 1 116 ? -1.231 18.293 -40.510 1.00 71.50 116 GLU A CA 1
ATOM 901 C C . GLU A 1 116 ? -0.761 19.232 -41.635 1.00 71.50 116 GLU A C 1
ATOM 903 O O . GLU A 1 116 ? -0.439 20.398 -41.398 1.00 71.50 116 GLU A O 1
ATOM 908 N N . VAL A 1 117 ? -0.656 18.691 -42.855 1.00 59.66 117 VAL A N 1
ATOM 909 C CA . VAL A 1 117 ? -0.217 19.396 -44.076 1.00 59.66 117 VAL A CA 1
ATOM 910 C C . VAL A 1 117 ? -1.392 19.577 -45.017 1.00 59.66 117 VAL A C 1
ATOM 912 O O . VAL A 1 117 ? -2.082 18.564 -45.269 1.00 59.66 117 VAL A O 1
#

Secondary structure (DSSP, 8-state):
--SSSS-HHHHHHHTT--HHHHHHHHHHHHHHHHHHHHHHHHHHHHHHHHHHHHHHHHHHHHHHH--------------------S-------HHHHHHHHHSS-HHHH--GGGG--

InterPro domains:
  IPR015121 DNA fragmentation factor 45kDa, middle domain [PF09033] (2-116)
  IPR027296 DNA fragmentation factor 45kDa, C-terminal [SSF81783] (81-116)

pLDDT: mean 73.29, std 16.53, range [39.75, 96.31]

Organism: NCBI:txid2529409

Radius of gyration: 30.58 Å; Cα contacts (8 Å, |Δi|>4): 24; chains: 1; bounding box: 48×41×80 Å

Solvent-accessible surface area (backbone atoms only — not comparable to full-atom values): 7414 Å² total; per-residue (Å²): 140,60,82,74,81,50,58,60,66,60,54,13,62,76,68,74,45,57,54,69,59,47,48,54,50,42,53,50,52,50,52,53,52,49,51,53,49,50,54,51,53,50,50,54,52,49,49,53,52,54,49,51,51,52,51,51,52,49,50,52,49,52,55,69,71,43,70,88,68,90,67,82,85,79,79,91,73,87,74,78,87,79,90,76,80,77,87,73,81,70,78,73,54,72,67,45,57,48,54,55,68,73,44,83,60,50,95,79,69,68,52,78,72,66,74,60,128

Foldseek 3Di:
DPLLPDDLVVVCVVVVHDSVVSVVVSVVVVVVVVVVVVVVVVVVVVVVVVVVVVVVVVVVVVVVVDDDDPDDDDDDPCPDDDDDDDPDPPPQPVQLVVVVVPDDPCVVPDDPVSRDD